Protein AF-A0A4V1SDH8-F1 (afdb_monomer_lite)

Structure (mmCIF, N/CA/C/O backbone):
data_AF-A0A4V1SDH8-F1
#
_entry.id   AF-A0A4V1SDH8-F1
#
loop_
_atom_site.group_PDB
_atom_site.id
_atom_site.type_symbol
_atom_site.label_atom_id
_atom_site.label_alt_id
_atom_site.label_comp_id
_atom_site.label_asym_id
_atom_site.label_entity_id
_atom_site.label_seq_id
_atom_site.pdbx_PDB_ins_code
_atom_site.Cartn_x
_atom_site.Cartn_y
_atom_site.Cartn_z
_atom_site.occupancy
_atom_site.B_iso_or_equiv
_atom_site.auth_seq_id
_atom_site.auth_comp_id
_atom_site.auth_asym_id
_atom_site.auth_atom_id
_atom_site.pdbx_PDB_model_num
ATOM 1 N N . TYR A 1 1 ? 16.014 5.999 -0.084 1.00 48.19 1 TYR A N 1
ATOM 2 C CA . TYR A 1 1 ? 16.455 6.431 1.260 1.00 48.19 1 TYR A CA 1
ATOM 3 C C . TYR A 1 1 ? 16.569 7.944 1.239 1.00 48.19 1 TYR A C 1
ATOM 5 O O . TYR A 1 1 ? 17.147 8.464 0.293 1.00 48.19 1 TYR A O 1
ATOM 13 N N . THR A 1 2 ? 15.970 8.641 2.202 1.00 46.06 2 THR A N 1
ATOM 14 C CA . THR A 1 2 ? 15.927 10.111 2.236 1.00 46.06 2 THR A CA 1
ATOM 15 C C . THR A 1 2 ? 17.264 10.661 2.728 1.00 46.06 2 THR A C 1
ATOM 17 O O . THR A 1 2 ? 17.681 10.331 3.833 1.00 46.06 2 THR A O 1
ATOM 20 N N . THR A 1 3 ? 17.944 11.474 1.917 1.00 57.81 3 THR A N 1
ATOM 21 C CA . THR A 1 3 ? 19.269 12.039 2.244 1.00 57.81 3 THR A CA 1
ATOM 22 C C . THR A 1 3 ? 19.243 13.539 2.554 1.00 57.81 3 THR A C 1
ATOM 24 O O . THR A 1 3 ? 20.244 14.062 3.034 1.00 57.81 3 THR A O 1
ATOM 27 N N . LYS A 1 4 ? 18.121 14.235 2.302 1.00 61.00 4 LYS A N 1
ATOM 28 C CA . LYS A 1 4 ? 17.945 15.684 2.517 1.00 61.00 4 LYS A CA 1
ATOM 29 C C . LYS A 1 4 ? 16.522 16.029 2.993 1.00 61.00 4 LYS A C 1
ATOM 31 O O . LYS A 1 4 ? 15.590 15.263 2.743 1.00 61.00 4 LYS A O 1
ATOM 36 N N . GLY A 1 5 ? 16.385 17.160 3.697 1.00 64.06 5 GLY A N 1
ATOM 37 C CA . GLY A 1 5 ? 15.114 17.716 4.189 1.00 64.06 5 GLY A CA 1
ATOM 38 C C . GLY A 1 5 ? 14.278 18.387 3.091 1.00 64.06 5 GLY A C 1
ATOM 39 O O . GLY A 1 5 ? 14.516 18.169 1.917 1.00 64.06 5 GLY A O 1
ATOM 40 N N . VAL A 1 6 ? 13.276 19.197 3.450 1.00 63.56 6 VAL A N 1
ATOM 41 C CA . VAL A 1 6 ? 12.380 19.874 2.478 1.00 63.56 6 VAL A CA 1
ATOM 42 C C . VAL A 1 6 ? 13.095 20.967 1.664 1.00 63.56 6 VAL A C 1
ATOM 44 O O . VAL A 1 6 ? 12.676 21.297 0.554 1.00 63.56 6 VAL A O 1
ATOM 47 N N . TYR A 1 7 ? 14.200 21.487 2.190 1.00 64.38 7 TYR A N 1
ATOM 48 C CA . TYR A 1 7 ? 15.037 22.504 1.565 1.00 64.38 7 TYR A CA 1
ATOM 49 C C . TYR A 1 7 ? 16.421 21.929 1.270 1.00 64.38 7 TYR A C 1
ATOM 51 O O . TYR A 1 7 ? 16.870 20.999 1.948 1.00 64.38 7 TYR A O 1
ATOM 59 N N . ASP A 1 8 ? 17.087 22.466 0.247 1.00 64.62 8 ASP A N 1
ATOM 60 C CA . ASP A 1 8 ? 18.518 22.213 0.081 1.00 64.62 8 ASP A CA 1
ATOM 61 C C . ASP A 1 8 ? 19.308 22.869 1.224 1.00 64.62 8 ASP A C 1
ATOM 63 O O . ASP A 1 8 ? 18.810 23.770 1.899 1.00 64.62 8 ASP A O 1
ATOM 67 N N . ASN A 1 9 ? 20.546 22.429 1.433 1.00 63.75 9 ASN A N 1
ATOM 68 C CA . ASN A 1 9 ? 21.417 22.910 2.510 1.00 63.75 9 ASN A CA 1
ATOM 69 C C . ASN A 1 9 ? 21.681 24.430 2.454 1.00 63.75 9 ASN A C 1
ATOM 71 O O . ASN A 1 9 ? 22.060 25.009 3.466 1.00 63.75 9 ASN A O 1
ATOM 75 N N . ASP A 1 10 ? 21.443 25.059 1.298 1.00 67.75 10 ASP A N 1
ATOM 76 C CA . ASP A 1 10 ? 21.573 26.503 1.067 1.00 67.75 10 ASP A CA 1
ATOM 77 C C . ASP A 1 10 ? 20.241 27.276 1.250 1.00 67.75 10 ASP A C 1
ATOM 79 O O . ASP A 1 10 ? 20.1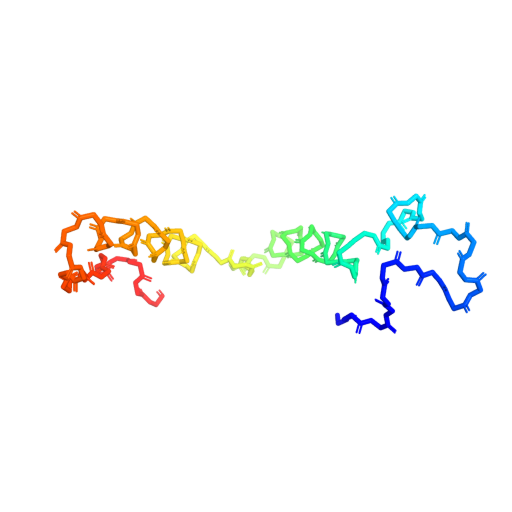36 28.422 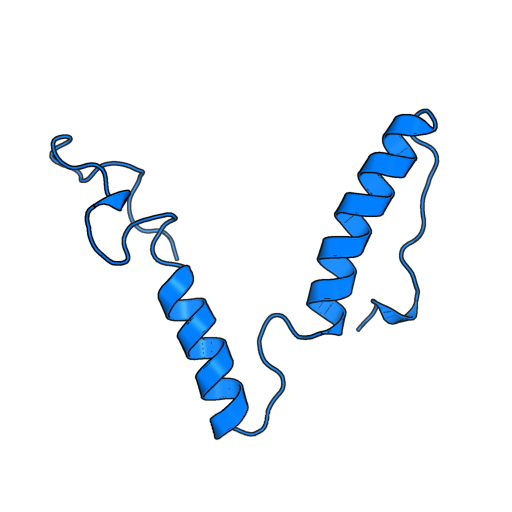0.821 1.00 67.75 10 ASP A O 1
ATOM 83 N N . GLU A 1 11 ? 19.202 26.645 1.823 1.00 63.47 11 GLU A N 1
ATOM 84 C CA . GLU A 1 11 ? 17.881 27.188 2.233 1.00 63.47 11 GLU A CA 1
ATOM 85 C C . GLU A 1 11 ? 17.065 27.987 1.190 1.00 63.47 11 GLU A C 1
ATOM 87 O O . GLU A 1 11 ? 15.995 28.515 1.489 1.00 63.47 11 GLU A O 1
ATOM 92 N N . THR A 1 12 ? 17.506 28.055 -0.064 1.00 66.69 12 THR A N 1
ATOM 93 C CA . THR A 1 12 ? 16.927 28.958 -1.078 1.00 66.69 12 THR A CA 1
ATOM 94 C C . THR A 1 12 ? 15.976 28.276 -2.056 1.00 66.69 12 THR A C 1
ATOM 96 O O . THR A 1 12 ? 15.167 28.948 -2.694 1.00 66.69 12 THR A O 1
ATOM 99 N N . THR A 1 13 ? 16.025 26.944 -2.167 1.00 66.25 13 THR A N 1
ATOM 100 C CA . THR A 1 13 ? 15.180 26.181 -3.096 1.00 66.25 13 THR A CA 1
ATOM 101 C C . THR A 1 13 ? 14.417 25.091 -2.356 1.00 66.25 13 THR A C 1
ATOM 103 O O . THR A 1 13 ? 15.003 24.175 -1.776 1.00 66.25 13 THR A O 1
ATOM 106 N N . HIS A 1 14 ? 13.088 25.176 -2.398 1.00 65.31 14 HIS A N 1
ATOM 107 C CA . HIS A 1 14 ? 12.219 24.111 -1.914 1.00 65.31 14 HIS A CA 1
ATOM 108 C C . HIS A 1 14 ? 12.365 22.892 -2.840 1.00 65.31 14 HIS A C 1
ATOM 110 O O . HIS A 1 14 ? 12.138 22.988 -4.050 1.00 65.31 14 HIS A O 1
ATOM 116 N N . LEU A 1 15 ? 12.730 21.733 -2.283 1.00 66.44 15 LEU A N 1
ATOM 117 C CA . LEU A 1 15 ? 13.081 20.535 -3.056 1.00 66.44 15 LEU A CA 1
ATOM 118 C C . LEU A 1 15 ? 11.921 19.976 -3.893 1.00 66.44 15 LEU A C 1
ATOM 120 O O . LEU A 1 15 ? 12.145 19.156 -4.775 1.00 66.44 15 LEU A O 1
ATOM 124 N N . SER A 1 16 ? 10.682 20.430 -3.687 1.00 60.53 16 SER A N 1
ATOM 125 C CA . SER A 1 16 ? 9.577 20.080 -4.592 1.00 60.53 16 SER A CA 1
ATOM 126 C C . SER A 1 16 ? 9.756 20.607 -6.018 1.00 60.53 16 SER A C 1
ATOM 128 O O . SER A 1 16 ? 9.155 20.043 -6.927 1.00 60.53 16 SER A O 1
ATOM 130 N N . PHE A 1 17 ? 10.536 21.676 -6.224 1.00 59.88 17 PHE A N 1
ATOM 131 C CA . PHE A 1 17 ? 10.810 22.227 -7.558 1.00 59.88 17 PHE A CA 1
ATOM 132 C C . PHE A 1 17 ? 11.982 21.530 -8.252 1.00 59.88 17 PHE A C 1
ATOM 134 O O . PHE A 1 17 ? 12.103 21.586 -9.474 1.00 59.88 17 PHE A O 1
ATOM 141 N N . THR A 1 18 ? 12.811 20.820 -7.489 1.00 65.56 18 THR A N 1
ATOM 142 C CA . THR A 1 18 ? 13.855 19.958 -8.030 1.00 65.56 18 THR A CA 1
ATOM 143 C C . THR A 1 18 ? 13.226 18.616 -8.394 1.00 65.56 18 THR A C 1
ATOM 145 O O . THR A 1 18 ? 12.750 17.872 -7.532 1.00 65.56 18 THR A O 1
ATOM 148 N N . GLN A 1 19 ? 13.196 18.301 -9.689 1.00 56.97 19 GLN A N 1
ATOM 149 C CA . GLN A 1 19 ? 12.624 17.057 -10.202 1.00 56.97 19 GLN A CA 1
ATOM 150 C C . GLN A 1 19 ? 13.229 15.845 -9.476 1.00 56.97 19 GLN A C 1
ATOM 152 O O . GLN A 1 19 ? 14.432 15.604 -9.534 1.00 56.97 19 GLN A O 1
ATOM 157 N N . GLY A 1 20 ? 12.384 15.086 -8.773 1.00 59.34 20 GLY A N 1
ATOM 158 C CA . GLY A 1 20 ? 12.808 13.916 -8.002 1.00 59.34 20 GLY A CA 1
ATOM 159 C C . GLY A 1 20 ? 13.271 14.190 -6.565 1.00 59.34 20 GLY A C 1
ATOM 160 O O . GLY A 1 20 ? 13.695 13.243 -5.916 1.00 59.34 20 GLY A O 1
ATOM 161 N N . ALA A 1 21 ? 13.166 15.414 -6.035 1.00 62.66 21 ALA A N 1
ATOM 162 C CA . ALA A 1 21 ? 13.542 15.719 -4.645 1.00 62.66 21 ALA A CA 1
ATOM 163 C C . ALA A 1 21 ? 12.342 15.949 -3.694 1.00 62.66 21 ALA A C 1
ATOM 165 O O . ALA A 1 21 ? 12.509 15.988 -2.474 1.00 62.66 21 ALA A O 1
ATOM 166 N N . GLY A 1 22 ? 11.107 15.983 -4.211 1.00 63.31 22 GLY A N 1
ATOM 167 C CA . GLY A 1 22 ? 9.891 15.918 -3.392 1.00 63.31 22 GLY A CA 1
ATOM 168 C C . GLY A 1 22 ? 9.732 14.561 -2.688 1.00 63.31 22 GLY A C 1
ATOM 169 O O . GLY A 1 22 ? 9.882 13.507 -3.312 1.00 63.31 22 GLY A O 1
ATOM 170 N N . HIS A 1 23 ? 9.428 14.581 -1.384 1.00 68.69 23 HIS A N 1
ATOM 171 C CA . HIS A 1 23 ? 9.271 13.384 -0.536 1.00 68.69 23 HIS A CA 1
ATOM 172 C C . HIS A 1 23 ? 10.501 12.444 -0.555 1.00 68.69 23 HIS A C 1
ATOM 174 O O . HIS A 1 23 ? 10.373 11.220 -0.536 1.00 68.69 23 HIS A O 1
ATOM 180 N N . GLY A 1 24 ? 11.710 13.017 -0.654 1.00 68.12 24 GLY A N 1
ATOM 181 C CA . GLY A 1 24 ? 12.969 12.263 -0.652 1.00 68.12 24 GLY A CA 1
ATOM 182 C C . GLY A 1 24 ? 13.239 11.455 -1.925 1.00 68.12 24 GLY A C 1
ATOM 183 O O . GLY A 1 24 ? 14.088 10.566 -1.909 1.00 68.12 24 GLY A O 1
ATOM 184 N N . GLY A 1 25 ? 12.502 11.723 -3.009 1.00 76.00 25 GLY A N 1
ATOM 185 C CA . GLY A 1 25 ? 12.687 11.049 -4.294 1.00 76.00 25 GLY A CA 1
ATOM 186 C C . GLY A 1 25 ? 12.169 9.618 -4.346 1.00 76.00 25 GLY A C 1
ATOM 187 O O . GLY A 1 25 ? 12.609 8.837 -5.186 1.00 76.00 25 GLY A O 1
ATOM 188 N N . SER A 1 26 ? 11.226 9.246 -3.480 1.00 81.81 26 SER A N 1
ATOM 189 C CA . SER A 1 26 ? 10.623 7.906 -3.474 1.00 81.81 26 SER A CA 1
ATOM 190 C C . SER A 1 26 ? 9.899 7.559 -4.783 1.00 81.81 26 SER A C 1
ATOM 192 O O . SER A 1 26 ? 9.990 6.427 -5.250 1.00 81.81 26 SER A O 1
ATOM 194 N N . HIS A 1 27 ? 9.231 8.532 -5.407 1.00 86.12 27 HIS A N 1
ATOM 195 C CA . HIS A 1 27 ? 8.405 8.342 -6.605 1.00 86.12 27 HIS A CA 1
ATOM 196 C C . HIS A 1 27 ? 9.120 7.642 -7.777 1.00 86.12 27 HIS A C 1
ATOM 198 O O . HIS A 1 27 ? 8.617 6.607 -8.216 1.00 86.12 27 HIS A O 1
ATOM 204 N N . PRO A 1 28 ? 10.278 8.121 -8.286 1.00 86.81 28 PRO A N 1
ATOM 205 C CA . PRO A 1 28 ? 10.979 7.435 -9.373 1.00 86.81 28 PRO A CA 1
ATOM 206 C C . PRO A 1 28 ? 11.439 6.024 -8.992 1.00 86.81 28 PRO A C 1
A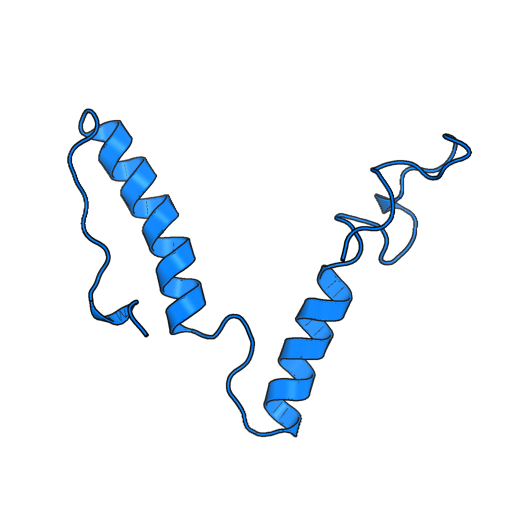TOM 208 O O . PRO A 1 28 ? 11.445 5.146 -9.848 1.00 86.81 28 PRO A O 1
ATOM 211 N N . HIS A 1 29 ? 11.768 5.775 -7.721 1.00 89.00 29 HIS A N 1
ATOM 212 C CA . HIS A 1 29 ? 12.154 4.442 -7.256 1.00 89.00 29 HIS A CA 1
ATOM 213 C C . HIS A 1 29 ? 10.960 3.479 -7.232 1.00 89.00 29 HIS A C 1
ATOM 215 O O . HIS A 1 29 ? 11.095 2.350 -7.686 1.00 89.00 29 HIS A O 1
ATOM 221 N N . LEU A 1 30 ? 9.784 3.924 -6.771 1.00 91.25 30 LEU A N 1
ATOM 222 C CA . LEU A 1 30 ? 8.556 3.118 -6.804 1.00 91.25 30 LEU A CA 1
ATOM 223 C C . LEU A 1 30 ? 8.083 2.851 -8.239 1.00 91.25 30 LEU A C 1
ATOM 225 O O . LEU A 1 30 ? 7.665 1.741 -8.557 1.00 91.25 30 LEU A O 1
ATOM 229 N N . ALA A 1 31 ? 8.189 3.845 -9.125 1.00 93.38 31 ALA A N 1
ATOM 230 C CA . ALA A 1 31 ? 7.875 3.667 -10.540 1.00 93.38 31 ALA A CA 1
ATOM 231 C C . ALA A 1 31 ? 8.837 2.675 -11.217 1.00 93.38 31 ALA A C 1
ATOM 233 O O . ALA A 1 31 ? 8.399 1.816 -11.983 1.00 93.38 31 ALA A O 1
ATOM 234 N N . HIS A 1 32 ? 10.135 2.769 -10.912 1.00 94.69 32 HIS A N 1
ATOM 235 C CA . HIS A 1 32 ? 11.139 1.828 -11.400 1.00 94.69 32 HIS A CA 1
ATOM 236 C C . HIS A 1 32 ? 10.880 0.409 -10.886 1.00 94.69 32 HIS A C 1
ATOM 238 O O . HIS A 1 32 ? 10.878 -0.521 -11.683 1.00 94.69 32 HIS A O 1
ATOM 244 N N . GLU A 1 33 ? 10.593 0.248 -9.593 1.00 95.88 33 GLU A N 1
ATOM 245 C CA . GLU A 1 33 ? 10.246 -1.039 -8.983 1.00 95.88 33 GLU A CA 1
ATOM 246 C C . GLU A 1 33 ? 9.057 -1.704 -9.691 1.00 95.88 33 GLU A C 1
ATOM 248 O O . GLU A 1 33 ? 9.141 -2.868 -10.080 1.00 95.88 33 GLU A O 1
ATOM 253 N N . PHE A 1 34 ? 7.984 -0.951 -9.951 1.00 96.56 34 PHE A N 1
ATOM 254 C CA . PHE A 1 34 ? 6.828 -1.461 -10.689 1.00 96.56 34 PHE A CA 1
ATOM 255 C C . PHE A 1 34 ? 7.186 -1.900 -12.119 1.00 96.56 34 PHE A C 1
ATOM 257 O O . PHE A 1 34 ? 6.812 -2.993 -12.545 1.00 96.56 34 PHE A O 1
ATOM 264 N N . ALA A 1 35 ? 7.934 -1.077 -12.860 1.00 98.06 35 ALA A N 1
ATOM 265 C CA . ALA A 1 35 ? 8.346 -1.404 -14.225 1.00 98.06 35 ALA A CA 1
ATOM 266 C C . ALA A 1 35 ? 9.272 -2.632 -14.273 1.00 98.06 35 ALA A C 1
ATOM 268 O O . ALA A 1 35 ? 9.095 -3.509 -15.120 1.00 98.06 35 ALA A O 1
ATOM 269 N N . MET A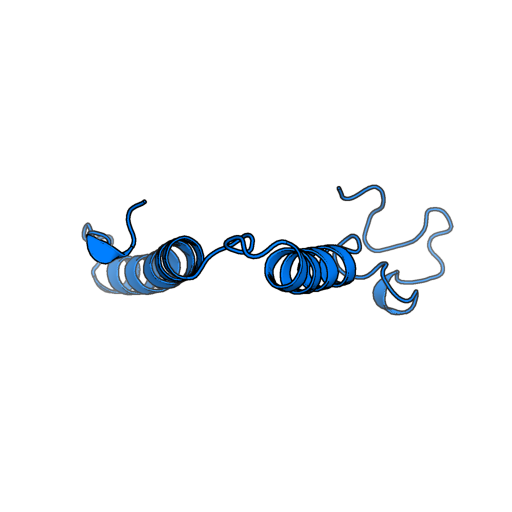 1 36 ? 10.230 -2.723 -13.348 1.00 98.31 36 MET A N 1
ATOM 270 C CA . MET A 1 36 ? 11.157 -3.850 -13.266 1.00 98.31 36 MET A CA 1
ATOM 271 C C . MET A 1 36 ? 10.452 -5.144 -12.871 1.00 98.31 36 MET A C 1
ATOM 273 O O . MET A 1 36 ? 10.756 -6.182 -13.451 1.00 98.31 36 MET A O 1
ATOM 277 N N . ALA A 1 37 ? 9.460 -5.096 -11.979 1.00 98.19 37 ALA A N 1
ATOM 278 C CA . ALA A 1 37 ? 8.669 -6.271 -11.620 1.00 98.19 37 ALA A CA 1
ATOM 279 C C . ALA A 1 37 ? 7.978 -6.909 -12.842 1.00 98.19 37 ALA A C 1
ATOM 281 O O . ALA A 1 37 ? 7.958 -8.134 -12.977 1.00 98.19 37 ALA A O 1
ATOM 282 N N . LEU A 1 38 ? 7.489 -6.085 -13.779 1.00 97.94 38 LEU A N 1
ATOM 283 C CA . LEU A 1 38 ? 6.906 -6.553 -15.042 1.00 97.94 38 LEU A CA 1
ATOM 284 C C . LEU A 1 38 ? 7.947 -7.218 -15.952 1.00 97.94 38 LEU A C 1
ATOM 286 O O . LEU A 1 38 ? 7.687 -8.290 -16.501 1.00 97.94 38 LEU A O 1
ATOM 290 N N . VAL A 1 39 ? 9.123 -6.599 -16.105 1.00 98.56 39 VAL A N 1
ATOM 291 C CA . VAL A 1 39 ? 10.227 -7.135 -16.924 1.00 98.56 39 VAL A CA 1
ATOM 292 C C . VAL A 1 39 ? 10.729 -8.467 -16.361 1.00 98.56 39 VAL A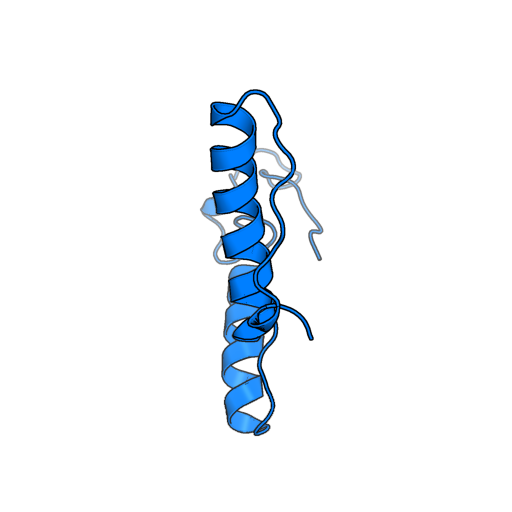 C 1
ATOM 294 O O . VAL A 1 39 ? 10.936 -9.424 -17.107 1.00 98.56 39 VAL A O 1
ATOM 297 N N . GLU A 1 40 ? 10.884 -8.539 -15.042 1.00 98.38 40 GLU A N 1
ATOM 298 C CA . GLU A 1 40 ? 11.421 -9.690 -14.311 1.00 98.38 40 GLU A CA 1
ATOM 299 C C . GLU A 1 40 ? 10.367 -10.766 -14.011 1.00 98.38 40 GLU A C 1
ATOM 301 O O . GLU A 1 40 ? 10.712 -11.838 -13.516 1.00 98.38 40 GLU A O 1
ATOM 306 N N . LYS A 1 41 ? 9.091 -10.518 -14.344 1.00 98.06 41 LYS A N 1
ATOM 307 C CA . LYS A 1 41 ? 7.956 -11.428 -14.107 1.00 98.06 41 LYS A CA 1
ATOM 308 C C . LYS A 1 41 ? 7.822 -11.845 -12.638 1.00 98.06 41 LYS A C 1
ATOM 310 O O . LYS A 1 41 ? 7.609 -13.018 -12.330 1.00 98.06 41 LYS A O 1
ATOM 315 N N . ARG A 1 42 ? 7.932 -10.870 -11.738 1.00 97.88 42 ARG A N 1
ATOM 316 C CA . ARG A 1 42 ? 7.740 -11.029 -10.292 1.00 97.88 42 ARG A CA 1
ATOM 317 C C . ARG A 1 42 ? 6.654 -10.084 -9.793 1.00 97.88 42 ARG A C 1
ATOM 319 O O . ARG A 1 42 ? 6.284 -9.134 -10.480 1.00 97.88 42 ARG A O 1
ATOM 326 N N . ASP A 1 43 ? 6.185 -10.312 -8.574 1.00 96.31 43 ASP A N 1
ATOM 327 C CA . ASP A 1 43 ? 5.308 -9.348 -7.917 1.00 96.31 43 ASP A CA 1
ATOM 328 C C . ASP A 1 43 ? 6.073 -8.043 -7.607 1.00 96.31 43 ASP A C 1
ATOM 330 O O . ASP A 1 43 ? 7.244 -8.097 -7.200 1.00 96.31 43 ASP A O 1
ATOM 334 N N . PRO A 1 44 ? 5.444 -6.867 -7.798 1.00 96.44 44 PRO A N 1
ATOM 335 C CA . PRO A 1 44 ? 6.031 -5.591 -7.411 1.00 96.44 44 PRO A CA 1
ATOM 336 C C . PRO A 1 44 ? 5.960 -5.405 -5.896 1.00 96.44 44 PRO A C 1
ATOM 338 O O . PRO A 1 44 ? 5.086 -5.967 -5.238 1.00 96.44 44 PRO A O 1
ATOM 341 N N . PHE A 1 45 ? 6.823 -4.557 -5.343 1.00 93.50 45 PHE A N 1
ATOM 342 C CA . PHE A 1 45 ? 6.635 -4.016 -4.001 1.00 93.50 45 PHE A CA 1
ATOM 343 C C . PHE A 1 45 ? 5.976 -2.617 -4.029 1.00 93.50 45 PHE A C 1
ATOM 345 O O . PHE A 1 45 ? 6.471 -1.729 -4.726 1.00 93.50 45 PHE A O 1
ATOM 352 N N . PRO A 1 46 ? 4.931 -2.365 -3.215 1.00 94.19 46 PRO A N 1
ATOM 353 C CA . PRO A 1 46 ? 4.090 -3.368 -2.563 1.00 94.19 46 PRO A CA 1
ATOM 354 C C . PRO A 1 46 ? 3.245 -4.133 -3.591 1.00 94.19 46 PRO A C 1
ATOM 356 O O . PRO A 1 46 ? 2.797 -3.569 -4.590 1.00 94.19 46 PRO A O 1
ATOM 359 N N . ASN A 1 47 ? 2.971 -5.407 -3.318 1.00 94.69 47 ASN A N 1
ATOM 360 C CA . ASN A 1 47 ? 2.072 -6.199 -4.156 1.00 94.69 47 ASN A CA 1
ATOM 361 C C . ASN A 1 47 ? 0.600 -5.905 -3.808 1.00 94.69 47 ASN A C 1
ATOM 363 O O . ASN A 1 47 ? 0.292 -5.105 -2.916 1.00 94.69 47 ASN A O 1
ATOM 367 N N . ALA A 1 48 ? -0.338 -6.553 -4.505 1.00 94.06 48 ALA A N 1
ATOM 368 C CA . ALA A 1 48 ? -1.769 -6.325 -4.299 1.00 94.06 48 ALA A CA 1
ATOM 369 C C . ALA A 1 48 ? -2.222 -6.602 -2.853 1.00 94.06 48 ALA A C 1
ATOM 371 O O . ALA A 1 48 ? -2.986 -5.820 -2.286 1.00 94.06 48 ALA A O 1
ATOM 372 N N . LYS A 1 49 ? -1.725 -7.678 -2.231 1.00 95.06 49 LYS A N 1
ATOM 373 C CA . LYS A 1 49 ? -2.091 -8.037 -0.855 1.00 95.06 49 LYS A CA 1
ATOM 374 C C . LYS A 1 49 ? -1.504 -7.081 0.172 1.00 95.06 49 LYS A C 1
ATOM 376 O O . LYS A 1 49 ? -2.231 -6.631 1.051 1.00 95.06 49 LYS A O 1
ATOM 381 N N . GLN A 1 50 ? -0.227 -6.729 0.037 1.00 95.19 50 GLN A N 1
ATOM 382 C CA . GLN A 1 50 ? 0.431 -5.738 0.891 1.00 95.19 50 GLN A CA 1
ATOM 383 C C . GLN A 1 50 ? -0.272 -4.380 0.793 1.00 95.19 50 GLN A C 1
ATOM 385 O O . GLN A 1 50 ? -0.567 -3.763 1.813 1.00 95.19 50 GLN A O 1
ATOM 390 N N . SER A 1 51 ? -0.621 -3.957 -0.425 1.00 95.62 51 SER A N 1
ATOM 391 C CA . SER A 1 51 ? -1.374 -2.721 -0.656 1.00 95.62 51 SER A CA 1
ATOM 392 C C . SER A 1 51 ? -2.743 -2.771 0.026 1.00 95.62 51 SER A C 1
ATOM 394 O O . SER A 1 51 ? -3.092 -1.857 0.769 1.00 95.62 51 SER A O 1
ATOM 396 N N . ALA A 1 52 ? -3.492 -3.867 -0.149 1.00 96.38 52 ALA A N 1
ATOM 397 C CA . ALA A 1 52 ? -4.779 -4.056 0.513 1.00 96.38 52 ALA A CA 1
ATOM 398 C C . ALA A 1 52 ? -4.647 -4.056 2.043 1.00 96.38 52 ALA A C 1
ATOM 400 O O . ALA A 1 52 ? -5.456 -3.435 2.724 1.00 96.38 52 ALA A O 1
ATOM 401 N N . ASN A 1 53 ? -3.605 -4.685 2.591 1.00 96.94 53 ASN A N 1
ATOM 402 C CA . ASN A 1 53 ? -3.328 -4.703 4.025 1.00 96.94 53 ASN A CA 1
ATOM 403 C C . ASN A 1 53 ? -3.137 -3.285 4.587 1.00 96.94 53 ASN A C 1
ATOM 405 O O . ASN A 1 53 ? -3.800 -2.899 5.555 1.00 96.94 53 ASN A O 1
ATOM 409 N N . TRP A 1 54 ? -2.283 -2.484 3.945 1.00 96.50 54 TRP A N 1
ATOM 410 C CA . TRP A 1 54 ? -2.010 -1.108 4.362 1.00 96.50 54 TRP A CA 1
ATOM 411 C C . TRP A 1 54 ? -3.259 -0.229 4.251 1.00 96.50 54 TRP A C 1
ATOM 413 O O . TRP A 1 54 ? -3.593 0.494 5.192 1.00 96.50 54 TRP A O 1
ATOM 423 N N . THR A 1 55 ? -3.995 -0.333 3.141 1.00 97.06 55 THR A N 1
ATOM 424 C CA . THR A 1 55 ? -5.234 0.426 2.928 1.00 97.06 55 THR A CA 1
ATOM 425 C C . THR A 1 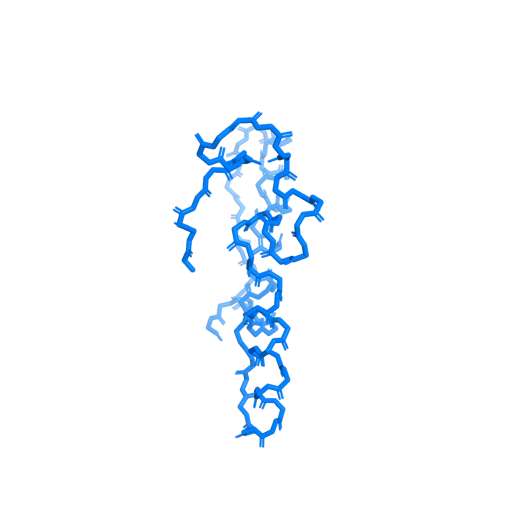55 ? -6.321 0.036 3.931 1.00 97.06 55 THR A C 1
ATOM 427 O O . THR A 1 55 ? -6.905 0.912 4.573 1.00 97.06 55 THR A O 1
ATOM 430 N N . CYS A 1 56 ? -6.573 -1.263 4.127 1.00 97.62 56 CYS A N 1
ATOM 431 C CA . CYS A 1 56 ? -7.558 -1.750 5.092 1.00 97.62 56 CYS A CA 1
ATOM 432 C C . CYS A 1 56 ? -7.211 -1.324 6.519 1.00 97.62 56 CYS A C 1
ATOM 434 O O . CYS A 1 56 ? -8.116 -0.970 7.267 1.00 97.62 56 CYS A O 1
ATOM 436 N N . THR A 1 57 ? -5.928 -1.297 6.890 1.00 97.50 57 THR A N 1
ATOM 437 C CA . THR A 1 57 ? -5.499 -0.839 8.220 1.00 97.50 57 THR A CA 1
ATOM 438 C C . THR A 1 57 ? -5.983 0.584 8.498 1.00 97.50 57 THR A C 1
ATOM 440 O O . THR A 1 57 ? -6.574 0.830 9.546 1.00 97.50 57 THR A O 1
ATOM 443 N N . GLY A 1 58 ? -5.808 1.510 7.547 1.00 97.81 58 GLY A N 1
ATOM 444 C CA . GLY A 1 58 ? -6.279 2.892 7.694 1.00 97.81 58 GLY A CA 1
ATOM 445 C C . GLY A 1 58 ? -7.804 3.001 7.795 1.00 97.81 58 GLY A C 1
ATOM 446 O O . GLY A 1 58 ? -8.321 3.701 8.666 1.00 97.81 58 GLY A O 1
ATOM 447 N N . ILE A 1 59 ? -8.529 2.258 6.954 1.00 98.25 59 ILE A N 1
ATOM 448 C CA . ILE A 1 59 ? -10.001 2.224 6.965 1.00 98.25 59 ILE A CA 1
ATOM 449 C C . ILE A 1 59 ? -10.526 1.691 8.306 1.00 98.25 59 ILE A C 1
ATOM 451 O O . ILE A 1 59 ? -11.395 2.300 8.929 1.00 98.25 59 ILE A O 1
ATOM 455 N N . LEU A 1 60 ? -9.979 0.569 8.776 1.00 98.50 60 LEU A N 1
ATOM 456 C CA . LEU A 1 60 ? -10.395 -0.058 10.027 1.00 98.50 60 LEU A CA 1
ATOM 457 C C . LEU A 1 60 ? -9.995 0.769 11.247 1.00 98.50 60 LEU A C 1
ATOM 459 O O . LEU A 1 60 ? -10.751 0.803 12.214 1.00 98.50 60 LEU A O 1
ATOM 463 N N . ALA A 1 61 ? -8.858 1.468 11.209 1.00 98.44 61 ALA A N 1
ATOM 464 C CA . ALA A 1 61 ? -8.471 2.400 12.264 1.00 98.44 61 ALA A CA 1
ATOM 465 C C . ALA A 1 61 ? -9.470 3.561 12.375 1.00 98.44 61 ALA A C 1
ATOM 467 O O . ALA A 1 61 ? -9.895 3.906 13.477 1.00 98.44 61 ALA A O 1
ATOM 468 N N . HIS A 1 62 ? -9.907 4.118 11.240 1.00 98.50 62 HIS A N 1
ATOM 469 C CA . HIS A 1 62 ? -10.947 5.145 11.226 1.00 98.50 62 HIS A CA 1
ATOM 470 C C . HIS A 1 62 ? -12.273 4.622 11.800 1.00 98.50 62 HIS A C 1
ATOM 472 O O . HIS A 1 62 ? -12.863 5.258 12.674 1.00 98.50 62 HIS A O 1
ATOM 478 N N . GLN A 1 63 ? -12.709 3.432 11.376 1.00 98.50 63 GLN A N 1
ATOM 479 C CA . GLN A 1 63 ? -13.919 2.810 11.913 1.00 98.50 63 GLN A CA 1
ATOM 480 C C . GLN A 1 63 ? -13.799 2.517 13.419 1.00 98.50 63 GLN A C 1
ATOM 482 O O . GLN A 1 63 ? -14.732 2.773 14.174 1.00 98.50 63 GLN A O 1
ATOM 487 N N . SER A 1 64 ? -12.647 2.015 13.870 1.00 98.75 64 SER A N 1
ATOM 488 C CA . SER A 1 64 ? -12.352 1.777 15.286 1.00 98.75 64 SER A CA 1
ATOM 489 C C . SER A 1 64 ? -12.493 3.060 16.103 1.00 98.75 64 SER A C 1
ATOM 491 O O . SER A 1 64 ? -13.191 3.064 17.115 1.00 98.75 64 SER A O 1
ATOM 493 N N . ALA A 1 65 ? -11.916 4.171 15.633 1.00 98.69 65 ALA A N 1
ATOM 494 C CA . ALA A 1 65 ? -12.022 5.467 16.298 1.00 98.69 65 ALA A CA 1
ATOM 495 C C . ALA A 1 65 ? -13.479 5.943 16.418 1.00 98.69 65 ALA A C 1
ATOM 497 O O . ALA A 1 65 ? -13.868 6.478 17.455 1.00 98.69 65 ALA A O 1
ATOM 498 N N . MET A 1 66 ? -14.299 5.701 15.390 1.00 98.62 66 MET A N 1
ATOM 499 C CA . MET A 1 66 ? -15.719 6.061 15.411 1.00 98.62 66 MET A CA 1
ATOM 500 C C . MET A 1 66 ? -16.558 5.210 16.365 1.00 98.62 66 MET A C 1
ATOM 502 O O . MET A 1 66 ? -17.594 5.663 16.845 1.00 98.62 66 MET A O 1
ATOM 506 N N . GLU A 1 67 ? -16.081 4.015 16.695 1.00 98.56 67 GLU A N 1
ATOM 507 C CA . GLU A 1 67 ? -16.710 3.080 17.627 1.00 98.56 67 GLU A CA 1
ATOM 508 C C . GLU A 1 67 ? -16.000 3.059 18.995 1.00 98.56 67 GLU A C 1
ATOM 510 O O . GLU A 1 67 ? -15.966 2.037 19.677 1.00 98.56 67 GLU A O 1
ATOM 515 N N . GLY A 1 68 ? -15.395 4.181 19.402 1.00 98.44 68 GLY A N 1
ATOM 516 C CA . GLY A 1 68 ? -14.793 4.324 20.733 1.00 98.44 68 GLY A CA 1
ATOM 517 C C . GLY A 1 68 ? -13.543 3.469 20.961 1.00 98.44 68 GLY A C 1
ATOM 518 O O . GLY A 1 68 ? -13.246 3.103 22.095 1.00 98.44 68 GLY A O 1
ATOM 519 N N . GLY A 1 69 ? -12.814 3.133 19.897 1.00 98.25 69 GLY A N 1
ATOM 520 C CA . GLY A 1 69 ? -11.614 2.300 19.963 1.00 98.25 69 GLY A CA 1
ATOM 521 C C . GLY A 1 69 ? -11.897 0.797 19.931 1.00 98.25 69 GLY A C 1
ATOM 522 O O . GLY A 1 69 ? -11.054 0.010 20.361 1.00 98.25 69 GLY A O 1
ATOM 523 N N . ALA A 1 70 ? -13.063 0.372 19.432 1.00 98.56 70 ALA A N 1
ATOM 524 C CA . ALA A 1 70 ? -13.378 -1.046 19.268 1.00 98.56 70 ALA A CA 1
ATOM 525 C C . ALA A 1 70 ? -12.328 -1.763 18.400 1.00 98.56 70 ALA A C 1
ATOM 527 O O . ALA A 1 70 ? -11.906 -1.250 17.360 1.00 98.56 70 ALA A O 1
ATOM 528 N N . ILE A 1 71 ? -11.925 -2.973 18.798 1.00 98.12 71 ILE A N 1
ATOM 529 C CA . ILE A 1 71 ? -10.957 -3.774 18.038 1.00 98.12 71 ILE A CA 1
ATOM 530 C C . ILE A 1 71 ? -11.559 -4.152 16.679 1.00 98.12 71 ILE A C 1
ATOM 532 O O . ILE A 1 71 ? -12.661 -4.697 16.599 1.00 98.12 71 ILE A O 1
ATOM 536 N N . LYS A 1 72 ? -10.806 -3.891 15.606 1.00 97.88 72 LYS A N 1
ATOM 537 C CA . LYS A 1 72 ? -11.136 -4.284 14.234 1.00 97.88 72 LYS A CA 1
ATOM 538 C C . LYS A 1 72 ? -10.076 -5.237 13.700 1.00 97.88 72 LYS A C 1
ATOM 540 O O . LYS A 1 72 ? -8.883 -4.982 13.836 1.00 97.88 72 LYS A O 1
ATOM 545 N N . HIS A 1 73 ? -10.512 -6.331 13.088 1.00 96.94 73 HIS A N 1
ATOM 546 C CA . HIS A 1 73 ? -9.614 -7.326 12.511 1.00 96.94 73 HIS A CA 1
ATOM 547 C C . HIS A 1 73 ? -9.459 -7.101 11.011 1.00 96.94 73 HIS A C 1
ATOM 549 O O . HIS A 1 73 ? -10.445 -6.892 10.306 1.00 96.94 73 HIS A O 1
ATOM 555 N N . LEU A 1 74 ? -8.217 -7.173 10.532 1.00 96.62 74 LEU A N 1
ATOM 556 C CA . LEU A 1 74 ? -7.926 -7.148 9.103 1.00 96.62 74 LEU A CA 1
ATOM 557 C C . LEU A 1 74 ? -8.569 -8.354 8.394 1.00 96.62 74 LEU A C 1
ATOM 559 O O . LEU A 1 74 ? -8.601 -9.448 8.971 1.00 96.62 74 LEU A O 1
ATOM 563 N N . PRO A 1 75 ? -9.046 -8.188 7.145 1.00 95.62 75 PRO A N 1
ATOM 564 C CA . PRO A 1 75 ? -9.491 -9.313 6.332 1.00 95.62 75 PRO A CA 1
ATOM 565 C C . PRO A 1 75 ? -8.343 -10.303 6.115 1.00 95.62 75 PRO A C 1
ATOM 567 O O . PRO A 1 75 ? -7.209 -9.901 5.827 1.00 95.62 75 PRO A O 1
ATOM 570 N N . LYS A 1 76 ? -8.633 -11.602 6.240 1.00 95.06 76 LYS A N 1
ATOM 571 C CA . LYS A 1 76 ? -7.614 -12.665 6.205 1.00 95.06 76 LYS A CA 1
ATOM 572 C C . LYS A 1 76 ? -6.875 -12.733 4.869 1.00 95.06 76 LYS A C 1
ATOM 574 O O . LYS A 1 76 ? -5.725 -13.151 4.812 1.00 95.06 76 LYS A O 1
ATOM 579 N N . GLU A 1 77 ? -7.530 -12.293 3.807 1.00 90.88 77 GLU A N 1
ATOM 580 C CA . GLU A 1 77 ? -7.054 -12.272 2.428 1.00 90.88 77 GLU A CA 1
ATOM 581 C C . GLU A 1 77 ? -5.947 -11.234 2.212 1.00 90.88 77 GLU A C 1
ATOM 583 O O . GLU A 1 77 ? -5.168 -11.348 1.266 1.00 90.88 77 GLU A O 1
ATOM 588 N N . THR A 1 78 ? -5.857 -10.242 3.105 1.00 93.62 78 THR A N 1
ATOM 589 C CA . THR A 1 78 ? -4.792 -9.229 3.106 1.00 93.62 78 THR A CA 1
ATOM 590 C C . THR A 1 78 ? -3.530 -9.693 3.835 1.00 93.62 78 THR A C 1
ATOM 592 O O . THR A 1 78 ? -2.560 -8.944 3.925 1.00 93.62 78 THR A O 1
ATOM 595 N N . PHE A 1 79 ? -3.524 -10.912 4.380 1.00 88.94 79 PHE A N 1
ATOM 596 C CA . PHE A 1 79 ? -2.327 -11.522 4.946 1.00 88.94 79 PHE A CA 1
ATOM 597 C C . PHE A 1 79 ? -1.533 -12.277 3.866 1.00 88.94 79 PHE A C 1
ATOM 599 O O . PHE A 1 79 ? -2.112 -12.923 2.982 1.00 88.94 79 PHE A O 1
ATOM 606 N N . ASN A 1 80 ? -0.203 -12.219 4.002 1.00 72.25 80 ASN A N 1
ATOM 607 C CA . ASN A 1 80 ? 0.824 -12.828 3.141 1.00 72.25 80 ASN A CA 1
ATOM 608 C C . ASN A 1 80 ? 0.747 -12.434 1.666 1.00 72.25 80 ASN A C 1
ATOM 610 O O . ASN A 1 80 ? 0.130 -13.202 0.889 1.00 72.25 80 ASN A O 1
#

Radius of gyration: 18.07 Å; chains: 1; bounding box: 38×42×38 Å

Foldseek 3Di:
DADDDQADPVRPDGLVVVVQPPPRNVVVVLVVQVVVCVVVVHAGVVHPLCVLQVVQVVVVCVVCVVVVNDDDDRDPSSDD

Secondary structure (DSSP, 8-state):
---S-SB-TTSSSBTTSSTTTGGGGHHHHHHHHHHHHHHHTSPPSS-HHHHHHHHHHHHHHHHHHHTTT---PPPGGG--

pLDDT: mean 85.18, std 15.94, range [46.06, 98.75]

Sequence (80 aa):
YTTKGVYDNDETTHLSFTQGAGHGGSHPHLAHEFAMALVEKRDPFPNAKQSANWTCTGILAHQSAMEGGAIKHLPKETFN